Protein AF-A0A7S1P828-F1 (afdb_monomer_lite)

Organism: NCBI:txid1169539

Secondary structure (DSSP, 8-state):
-HHHHHHHHHHHHHTTSSEEEEESPPTTS----------------------TT-----EEEEE--HHHHHHHHHHHHHHHHHHHHHHHHHHHHHHHHHHHH--S---HHHHHHHHHHHHHHHHHHHHHHHHHHHHHHHHHHHHT--

pLDDT: mean 76.93, std 19.79, range [30.31, 95.12]

Radius of gyration: 27.06 Å; chains: 1; bounding box: 61×42×69 Å

Structure (mmCIF, N/CA/C/O backbone):
data_AF-A0A7S1P828-F1
#
_entry.id   AF-A0A7S1P828-F1
#
loop_
_atom_site.group_PDB
_atom_site.id
_atom_site.type_symbol
_atom_site.label_atom_id
_atom_site.label_alt_id
_atom_site.label_comp_id
_atom_site.label_asym_id
_atom_site.label_entity_id
_atom_site.label_seq_id
_atom_site.pdbx_PDB_ins_code
_atom_site.Cartn_x
_atom_site.Cartn_y
_atom_site.Cartn_z
_atom_site.occupancy
_atom_site.B_iso_or_equiv
_atom_site.auth_seq_id
_atom_site.auth_comp_id
_atom_site.auth_asym_id
_atom_site.auth_atom_id
_atom_site.pdbx_PDB_model_num
ATOM 1 N N . PRO A 1 1 ? 26.731 10.125 -5.992 1.00 81.69 1 PRO A N 1
ATOM 2 C CA . PRO A 1 1 ? 28.083 9.565 -6.214 1.00 81.69 1 PRO A CA 1
ATOM 3 C C . PRO A 1 1 ? 27.980 8.165 -6.837 1.00 81.69 1 PRO A C 1
ATOM 5 O O . PRO A 1 1 ? 26.940 7.540 -6.671 1.00 81.69 1 PRO A O 1
ATOM 8 N N . PRO A 1 2 ? 29.013 7.618 -7.497 1.00 85.50 2 PRO A N 1
ATOM 9 C CA . PRO A 1 2 ? 28.901 6.318 -8.172 1.00 85.50 2 PRO A CA 1
ATOM 10 C C . PRO A 1 2 ? 28.429 5.162 -7.269 1.00 85.50 2 PRO A C 1
ATOM 12 O O . PRO A 1 2 ? 27.650 4.320 -7.708 1.00 85.50 2 PRO A O 1
ATOM 15 N N . LYS A 1 3 ? 28.838 5.151 -5.991 1.00 88.94 3 LYS A N 1
ATOM 16 C CA . LYS A 1 3 ? 28.376 4.162 -4.998 1.00 88.94 3 LYS A CA 1
ATOM 17 C C . LYS A 1 3 ? 26.880 4.295 -4.694 1.00 88.94 3 LYS A C 1
ATOM 19 O O . LYS A 1 3 ? 26.150 3.321 -4.829 1.00 88.94 3 LYS A O 1
ATOM 24 N N . THR A 1 4 ? 26.414 5.511 -4.410 1.00 91.31 4 THR A N 1
ATOM 25 C CA . THR A 1 4 ? 25.002 5.776 -4.087 1.00 91.31 4 THR A CA 1
ATOM 26 C C . THR A 1 4 ? 24.076 5.482 -5.269 1.00 91.31 4 THR A C 1
ATOM 28 O O . THR A 1 4 ? 22.980 4.969 -5.089 1.00 91.31 4 THR A O 1
ATOM 31 N N . CYS A 1 5 ? 24.517 5.763 -6.501 1.00 90.12 5 CYS A N 1
ATOM 32 C CA . CYS A 1 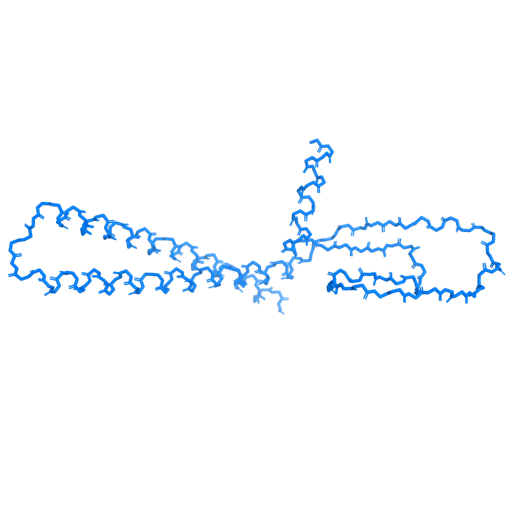5 ? 23.746 5.446 -7.706 1.00 90.12 5 CYS A CA 1
ATOM 33 C C . CYS A 1 5 ? 23.611 3.932 -7.914 1.00 90.12 5 CYS A C 1
ATOM 35 O O . CYS A 1 5 ? 22.550 3.463 -8.312 1.00 90.12 5 CYS A O 1
ATOM 37 N N . ARG A 1 6 ? 24.665 3.159 -7.617 1.00 90.19 6 ARG A N 1
ATOM 38 C CA . ARG A 1 6 ? 24.626 1.694 -7.696 1.00 90.19 6 ARG A CA 1
ATOM 39 C C . ARG A 1 6 ? 23.702 1.091 -6.640 1.00 90.19 6 ARG A C 1
ATOM 41 O O . ARG A 1 6 ? 22.961 0.170 -6.951 1.00 90.19 6 ARG A O 1
ATOM 48 N N . GLU A 1 7 ? 23.732 1.612 -5.419 1.00 92.69 7 GLU A N 1
ATOM 49 C CA . GLU A 1 7 ? 22.830 1.187 -4.341 1.00 92.69 7 GLU A CA 1
ATOM 50 C C . GLU A 1 7 ? 21.365 1.473 -4.687 1.00 92.69 7 GLU A C 1
ATOM 52 O O . GLU A 1 7 ? 20.531 0.576 -4.585 1.00 92.69 7 GLU A O 1
ATOM 57 N N . ALA A 1 8 ? 21.064 2.676 -5.187 1.00 90.56 8 ALA A N 1
ATOM 58 C CA . ALA A 1 8 ? 19.723 3.028 -5.646 1.00 90.56 8 ALA A CA 1
ATOM 59 C C . ALA A 1 8 ? 19.257 2.128 -6.802 1.00 90.56 8 ALA A C 1
ATOM 61 O O . ALA A 1 8 ? 18.133 1.634 -6.786 1.00 90.56 8 ALA A O 1
ATOM 62 N N . LEU A 1 9 ? 20.131 1.855 -7.777 1.00 90.31 9 LEU A N 1
ATOM 63 C CA . LEU A 1 9 ? 19.814 0.961 -8.890 1.00 90.31 9 LEU A CA 1
ATOM 64 C C . LEU A 1 9 ? 19.539 -0.469 -8.413 1.00 90.31 9 LEU A C 1
ATOM 66 O O . LEU A 1 9 ? 18.567 -1.081 -8.842 1.00 90.31 9 LEU A O 1
ATOM 70 N N . ASN A 1 10 ? 20.353 -0.988 -7.493 1.00 90.56 10 ASN A N 1
ATOM 71 C CA . ASN A 1 10 ? 20.128 -2.304 -6.902 1.00 90.56 10 ASN A CA 1
ATOM 72 C C . ASN A 1 10 ? 18.792 -2.366 -6.152 1.00 90.56 10 ASN A C 1
ATOM 74 O O . ASN A 1 10 ? 18.091 -3.366 -6.265 1.00 90.56 10 ASN A O 1
ATOM 78 N N . ALA A 1 11 ? 18.409 -1.306 -5.434 1.00 89.56 11 ALA A N 1
ATOM 79 C CA . ALA A 1 11 ? 17.112 -1.245 -4.766 1.00 89.56 11 ALA A CA 1
ATOM 80 C C . ALA A 1 11 ? 15.947 -1.298 -5.769 1.00 89.56 11 ALA A C 1
ATOM 82 O O . ALA A 1 11 ? 14.994 -2.044 -5.557 1.00 89.56 11 ALA A O 1
ATOM 83 N N . LEU A 1 12 ? 16.042 -0.574 -6.891 1.00 89.25 12 LEU A N 1
ATOM 84 C CA . LEU A 1 12 ? 15.033 -0.624 -7.956 1.00 89.25 12 LEU A CA 1
ATOM 85 C C . LEU A 1 12 ? 14.904 -2.028 -8.558 1.00 89.25 12 LEU A C 1
ATOM 87 O O . LEU A 1 12 ? 13.795 -2.488 -8.800 1.00 89.25 12 LEU A O 1
ATOM 91 N N . LEU A 1 13 ? 16.021 -2.726 -8.761 1.00 90.31 13 LEU A N 1
ATOM 92 C CA . LEU A 1 13 ? 16.027 -4.093 -9.288 1.00 90.31 13 LEU A CA 1
ATOM 93 C C . LEU A 1 13 ? 15.429 -5.103 -8.302 1.00 90.31 13 LEU A C 1
ATOM 95 O O . LEU A 1 13 ? 14.605 -5.924 -8.691 1.00 90.31 13 LEU A O 1
ATOM 99 N N . VAL A 1 14 ? 15.815 -5.030 -7.024 1.00 88.81 14 VAL A N 1
ATOM 100 C CA . VAL A 1 14 ? 15.324 -5.939 -5.972 1.00 88.81 14 VAL A CA 1
ATOM 101 C C . VAL A 1 14 ? 13.824 -5.766 -5.739 1.00 88.81 14 VAL A C 1
ATOM 103 O O . VAL A 1 14 ? 13.121 -6.752 -5.539 1.00 88.81 14 VAL A O 1
ATOM 106 N N . ASN A 1 15 ? 13.325 -4.531 -5.816 1.00 86.62 15 ASN A N 1
ATOM 107 C CA . ASN A 1 15 ? 11.900 -4.234 -5.675 1.00 86.62 15 ASN A CA 1
ATOM 108 C C . ASN A 1 15 ? 11.094 -4.501 -6.960 1.00 86.62 15 ASN A C 1
ATOM 110 O O . ASN A 1 15 ? 9.887 -4.279 -6.972 1.00 86.62 15 ASN A O 1
ATOM 114 N N . GLY A 1 16 ? 11.735 -4.944 -8.048 1.00 87.38 16 GLY A N 1
ATOM 115 C CA . GLY A 1 16 ? 11.073 -5.194 -9.332 1.00 87.38 16 GLY A CA 1
ATOM 116 C C . GLY A 1 16 ? 10.648 -3.927 -10.084 1.00 87.38 16 GLY A C 1
ATOM 117 O O . GLY A 1 16 ? 9.830 -4.002 -10.993 1.00 87.38 16 GLY A O 1
ATOM 118 N N . TRP A 1 17 ? 11.183 -2.758 -9.722 1.00 90.25 17 TRP A N 1
ATOM 119 C CA . TRP A 1 17 ? 10.891 -1.470 -10.371 1.00 90.25 17 TRP A CA 1
ATOM 120 C C . TRP A 1 17 ? 11.726 -1.245 -11.640 1.00 90.25 17 TRP A C 1
ATOM 122 O O . TRP A 1 17 ? 11.456 -0.333 -12.418 1.00 90.25 17 TRP A O 1
ATOM 132 N N . ALA A 1 18 ? 12.755 -2.065 -11.851 1.00 91.06 18 ALA A N 1
ATOM 133 C CA . ALA A 1 18 ? 13.573 -2.083 -13.054 1.00 91.06 18 ALA A CA 1
ATOM 134 C C . ALA A 1 18 ? 13.937 -3.527 -13.427 1.00 91.06 18 ALA A C 1
ATOM 136 O O . ALA A 1 18 ? 14.003 -4.408 -12.571 1.00 91.06 18 ALA A O 1
ATOM 137 N N . ALA A 1 19 ? 14.226 -3.752 -14.705 1.00 88.31 19 ALA A N 1
ATOM 138 C CA . ALA A 1 19 ? 14.676 -5.019 -15.262 1.00 88.31 19 ALA A CA 1
ATOM 139 C C . ALA A 1 19 ? 16.043 -4.861 -15.939 1.00 88.31 19 ALA A C 1
ATOM 141 O O . ALA A 1 19 ? 16.394 -3.782 -16.426 1.00 88.31 19 ALA A O 1
ATOM 142 N N . ILE A 1 20 ? 16.805 -5.954 -16.000 1.00 88.88 20 ILE A N 1
ATOM 143 C CA . ILE A 1 20 ? 18.084 -6.022 -16.714 1.00 88.88 20 ILE A CA 1
ATOM 144 C C . ILE A 1 20 ? 17.888 -6.808 -18.004 1.00 88.88 20 ILE A C 1
ATOM 146 O O . ILE A 1 20 ? 17.368 -7.923 -17.987 1.00 88.88 20 ILE A O 1
ATOM 150 N N . GLN A 1 21 ? 18.338 -6.234 -19.112 1.00 84.31 21 GLN A N 1
ATOM 151 C CA . GLN A 1 21 ? 18.450 -6.909 -20.393 1.00 84.31 21 GLN A CA 1
ATOM 152 C C . GLN A 1 21 ? 19.929 -7.086 -20.743 1.00 84.31 21 GLN A C 1
ATOM 154 O O . GLN A 1 21 ? 20.644 -6.106 -20.959 1.00 84.31 21 GLN A O 1
ATOM 159 N N . ASP A 1 22 ? 20.373 -8.337 -20.827 1.00 81.12 22 ASP A N 1
ATOM 160 C CA . ASP A 1 22 ? 21.729 -8.678 -21.255 1.00 81.12 22 ASP A CA 1
ATOM 161 C C . ASP A 1 22 ? 21.801 -8.692 -22.788 1.00 81.12 22 ASP A C 1
ATOM 163 O O . ASP A 1 22 ? 21.131 -9.483 -23.456 1.00 81.12 22 ASP A O 1
ATOM 167 N N . VAL A 1 23 ? 22.634 -7.824 -23.360 1.00 80.94 23 VAL A N 1
ATOM 168 C CA . VAL A 1 23 ? 22.841 -7.701 -24.808 1.00 80.94 23 VAL A CA 1
ATOM 169 C C . VAL A 1 23 ? 24.232 -8.204 -25.185 1.00 80.94 23 VAL A C 1
ATOM 171 O O . VAL A 1 23 ? 25.220 -7.931 -24.501 1.00 80.94 23 VAL A O 1
ATOM 174 N N . GLY A 1 24 ? 24.316 -8.932 -26.302 1.00 68.44 24 GLY A N 1
ATOM 175 C CA . GLY A 1 24 ? 25.583 -9.419 -26.861 1.00 68.44 24 GLY A CA 1
ATOM 176 C C . GLY A 1 24 ? 26.054 -10.762 -26.302 1.00 68.44 24 GLY A C 1
ATOM 177 O O . GLY A 1 24 ? 27.191 -11.157 -26.545 1.00 68.44 24 GLY A O 1
ATOM 178 N N . ARG A 1 25 ? 25.203 -11.485 -25.569 1.00 63.66 25 ARG A N 1
ATOM 179 C CA . ARG A 1 25 ? 25.506 -12.836 -25.091 1.00 63.66 25 ARG A CA 1
ATOM 180 C C . ARG A 1 25 ? 25.022 -13.877 -26.113 1.00 63.66 25 ARG A C 1
ATOM 182 O O . ARG A 1 25 ? 23.864 -13.798 -26.519 1.00 63.66 25 ARG A O 1
ATOM 189 N N . PRO A 1 26 ? 25.855 -14.840 -26.547 1.00 57.81 26 PRO A N 1
ATOM 190 C CA . PRO A 1 26 ? 25.391 -15.888 -27.448 1.00 57.81 26 PRO A CA 1
ATOM 191 C C . PRO A 1 26 ? 24.292 -16.732 -26.772 1.00 57.81 26 PRO A C 1
ATOM 193 O O . PRO A 1 26 ? 24.406 -17.031 -25.574 1.00 57.81 26 PRO A O 1
ATOM 196 N N . PRO A 1 27 ? 23.232 -17.121 -27.509 1.00 51.06 27 PRO A N 1
ATOM 197 C CA . PRO A 1 27 ? 22.188 -17.994 -26.984 1.00 51.06 27 PRO A CA 1
ATOM 198 C C . PRO A 1 27 ? 22.825 -19.316 -26.531 1.00 51.06 27 PRO A C 1
ATOM 200 O O . PRO A 1 27 ? 23.518 -19.969 -27.304 1.00 51.06 27 PRO A O 1
ATOM 203 N N . GLY A 1 28 ? 22.651 -19.670 -25.254 1.00 56.84 28 GLY A N 1
ATOM 204 C CA . GLY A 1 28 ? 23.285 -20.841 -24.625 1.00 56.84 28 GLY A CA 1
ATOM 205 C C . GLY A 1 28 ? 24.267 -20.513 -23.495 1.00 56.84 28 GLY A C 1
ATOM 206 O O . GLY A 1 28 ? 24.632 -21.395 -22.723 1.00 56.84 28 GLY A O 1
ATOM 207 N N . SER A 1 29 ? 24.646 -19.245 -23.313 1.00 52.88 29 SER A N 1
ATOM 208 C CA . SER A 1 29 ? 25.329 -18.813 -22.091 1.00 52.88 29 SER A CA 1
ATOM 209 C C . SER A 1 29 ? 24.277 -18.545 -21.013 1.00 52.88 29 SER A C 1
ATOM 211 O O . SER A 1 29 ? 23.656 -17.482 -20.997 1.00 52.88 29 SER A O 1
ATOM 213 N N . GLY A 1 30 ? 24.020 -19.553 -20.173 1.00 47.66 30 GLY A N 1
ATOM 214 C CA . GLY A 1 30 ? 22.961 -19.569 -19.162 1.00 47.66 30 GLY A CA 1
ATOM 215 C C . GLY A 1 30 ? 22.767 -18.224 -18.462 1.00 47.66 30 GLY A C 1
ATOM 216 O O . GLY A 1 30 ? 23.650 -17.732 -17.754 1.00 47.66 30 GLY A O 1
ATOM 217 N N . SER A 1 31 ? 21.599 -17.623 -18.684 1.00 45.03 31 SER A N 1
ATOM 218 C CA . SER A 1 31 ? 21.034 -16.638 -17.773 1.00 45.03 31 SER A CA 1
ATOM 219 C C . SER A 1 31 ? 20.828 -17.369 -16.452 1.00 45.03 31 SER A C 1
ATOM 221 O O . SER A 1 31 ? 19.976 -18.252 -16.347 1.00 45.03 31 SER A O 1
ATOM 223 N N . ALA A 1 32 ? 21.672 -17.075 -15.465 1.00 46.09 32 ALA A N 1
ATOM 224 C CA . ALA A 1 32 ? 21.364 -17.444 -14.100 1.00 46.09 32 ALA A CA 1
ATOM 225 C C . ALA A 1 32 ? 20.189 -16.557 -13.689 1.00 46.09 32 ALA A C 1
ATOM 227 O O . ALA A 1 32 ? 20.380 -15.434 -13.226 1.00 46.09 32 ALA A O 1
ATOM 228 N N . GLY A 1 33 ? 18.971 -17.053 -13.909 1.00 40.09 33 GLY A N 1
ATOM 229 C CA . GLY A 1 33 ? 17.811 -16.574 -13.183 1.00 40.09 33 GLY A CA 1
ATOM 230 C C . GLY A 1 33 ? 18.156 -16.671 -11.705 1.00 40.09 33 GLY A C 1
ATOM 231 O O . GLY A 1 33 ? 18.351 -17.762 -11.171 1.00 40.09 33 GLY A O 1
ATOM 232 N N . THR A 1 34 ? 18.328 -15.526 -11.054 1.00 43.25 34 THR A N 1
ATOM 233 C CA . THR A 1 34 ? 18.537 -15.465 -9.613 1.00 43.25 34 THR A CA 1
ATOM 234 C C . THR A 1 34 ? 17.204 -15.748 -8.938 1.00 43.25 34 THR A C 1
ATOM 236 O O . THR A 1 34 ? 16.483 -14.842 -8.531 1.00 43.25 34 THR A O 1
ATOM 239 N N . SER A 1 35 ? 16.863 -17.027 -8.848 1.00 43.34 35 SER A N 1
ATOM 240 C CA . SER A 1 35 ? 15.804 -17.540 -7.992 1.00 43.34 35 SER A CA 1
ATOM 241 C C . SER A 1 35 ? 16.196 -18.942 -7.531 1.00 43.34 35 SER A C 1
ATOM 243 O O . SER A 1 35 ? 16.196 -19.877 -8.326 1.00 43.34 35 SER A O 1
ATOM 245 N N . GLY A 1 36 ? 16.514 -19.076 -6.244 1.00 33.88 36 GLY A N 1
ATOM 246 C CA . GLY A 1 36 ? 16.691 -20.368 -5.576 1.00 33.88 36 GLY A CA 1
ATOM 247 C C . GLY A 1 36 ? 18.141 -20.687 -5.227 1.00 33.88 36 GLY A C 1
ATOM 248 O O . GLY A 1 36 ? 18.969 -20.927 -6.097 1.00 33.88 36 GLY A O 1
ATOM 249 N N . GLY A 1 37 ? 18.448 -20.680 -3.930 1.00 37.59 37 GLY A N 1
ATOM 250 C CA . GLY A 1 37 ? 19.725 -21.153 -3.408 1.00 37.59 37 GLY A CA 1
ATOM 251 C C . GLY A 1 37 ? 19.888 -22.672 -3.484 1.00 37.59 37 GLY A C 1
ATOM 252 O O . GLY A 1 37 ? 18.950 -23.405 -3.781 1.00 37.59 37 GLY A O 1
ATOM 253 N N . GLY A 1 38 ? 21.085 -23.134 -3.126 1.00 31.66 38 GLY A N 1
ATOM 254 C CA . GLY A 1 38 ? 21.361 -24.544 -2.845 1.00 31.66 38 GLY A CA 1
ATOM 255 C C . GLY A 1 38 ? 22.456 -25.119 -3.735 1.00 31.66 38 GLY A C 1
ATOM 256 O O . GLY A 1 38 ? 22.416 -24.997 -4.952 1.00 31.66 38 GLY A O 1
ATOM 257 N N . GLY A 1 39 ? 23.472 -25.700 -3.100 1.00 36.84 39 GLY A N 1
ATOM 258 C CA . GLY A 1 39 ? 24.682 -26.183 -3.749 1.00 36.84 39 GLY A CA 1
ATOM 259 C C . GLY A 1 39 ? 24.479 -27.426 -4.614 1.00 36.84 39 GLY A C 1
ATOM 260 O O . GLY A 1 39 ? 23.580 -28.231 -4.400 1.00 36.84 39 GLY A O 1
ATOM 261 N N . GLY A 1 40 ? 25.392 -27.591 -5.566 1.00 30.31 40 GLY A N 1
ATOM 262 C CA . GLY A 1 40 ? 25.466 -28.753 -6.436 1.00 30.31 40 GLY A CA 1
ATOM 263 C C . GLY A 1 40 ? 26.692 -28.652 -7.330 1.00 30.31 40 GLY A C 1
ATOM 264 O O . GLY A 1 40 ? 26.684 -27.974 -8.349 1.00 30.31 40 GLY A O 1
ATOM 265 N N . THR A 1 41 ? 27.777 -29.294 -6.917 1.00 42.97 41 THR A N 1
ATOM 266 C CA . THR A 1 41 ? 28.971 -29.541 -7.729 1.00 42.97 41 THR A CA 1
ATOM 267 C C . THR A 1 41 ? 28.620 -30.298 -9.010 1.00 42.97 41 THR A C 1
ATOM 269 O O . THR A 1 41 ? 28.122 -31.415 -8.914 1.00 42.97 41 THR A O 1
ATOM 272 N N . GLN A 1 42 ? 29.000 -29.784 -10.182 1.00 37.00 42 GLN A N 1
ATOM 273 C CA . GLN A 1 42 ? 29.268 -30.611 -11.364 1.00 37.00 42 GLN A CA 1
ATOM 274 C C . GLN A 1 42 ? 30.508 -30.079 -12.095 1.00 37.00 42 GLN A C 1
ATOM 276 O O . GLN A 1 42 ? 30.597 -28.911 -12.467 1.00 37.00 42 GLN A O 1
ATOM 281 N N . ARG A 1 43 ? 31.507 -30.958 -12.217 1.00 43.34 43 ARG A N 1
ATOM 282 C CA . ARG A 1 43 ? 32.734 -30.783 -13.001 1.00 43.34 43 ARG A CA 1
ATOM 283 C C . ARG A 1 43 ? 32.534 -31.334 -14.414 1.00 43.34 43 ARG A C 1
ATOM 285 O O . ARG A 1 43 ? 31.829 -32.323 -14.569 1.00 43.34 43 ARG A O 1
ATOM 292 N N . ALA A 1 44 ? 33.349 -30.781 -15.322 1.00 38.47 44 ALA A N 1
ATOM 293 C CA . ALA A 1 44 ? 33.727 -31.260 -16.661 1.00 38.47 44 ALA A CA 1
ATOM 294 C C . ALA A 1 44 ? 32.611 -31.197 -17.720 1.00 38.47 44 ALA A C 1
ATOM 296 O O . ALA A 1 44 ? 31.477 -31.549 -17.449 1.00 38.47 44 ALA A O 1
ATOM 297 N N . GLY A 1 45 ? 32.833 -30.765 -18.958 1.00 32.34 45 GLY A N 1
ATOM 298 C CA . GLY A 1 45 ? 34.047 -30.522 -19.738 1.00 32.34 45 GLY A CA 1
ATOM 299 C C . GLY A 1 45 ? 33.704 -30.862 -21.196 1.00 32.34 45 GLY A C 1
ATOM 300 O O . GLY A 1 45 ? 32.990 -31.835 -21.416 1.00 32.34 45 GLY A O 1
ATOM 301 N N . GLY A 1 46 ? 34.169 -30.078 -22.175 1.00 31.62 46 GLY A N 1
ATOM 302 C CA . GLY A 1 46 ? 34.048 -30.444 -23.594 1.00 31.62 46 GLY A CA 1
ATOM 303 C C . GLY A 1 46 ? 33.850 -29.274 -24.557 1.00 31.62 46 GLY A C 1
ATOM 304 O O . GLY A 1 46 ? 32.736 -28.805 -24.742 1.00 31.62 46 GLY A O 1
ATOM 305 N N . ASP A 1 47 ? 34.962 -28.865 -25.166 1.00 37.09 47 ASP A N 1
ATOM 306 C CA . ASP A 1 47 ? 35.109 -28.292 -26.509 1.00 37.09 47 ASP A CA 1
ATOM 307 C C . ASP A 1 47 ? 34.402 -26.983 -26.894 1.00 37.09 47 ASP A C 1
ATOM 309 O O . ASP A 1 47 ? 33.324 -26.944 -27.477 1.00 37.09 47 ASP A O 1
ATOM 313 N N . ALA A 1 48 ? 35.161 -25.892 -26.758 1.00 38.00 48 ALA A N 1
ATOM 314 C CA . ALA A 1 48 ? 35.076 -24.751 -27.668 1.00 38.00 48 ALA A CA 1
ATOM 315 C C . ALA A 1 48 ? 36.482 -24.362 -28.159 1.00 38.00 48 ALA A C 1
ATOM 317 O O . ALA A 1 48 ? 36.971 -23.253 -27.939 1.00 38.00 48 ALA A O 1
ATOM 318 N N . ALA A 1 49 ? 37.160 -25.295 -28.828 1.00 45.28 49 ALA A N 1
ATOM 319 C CA . ALA A 1 49 ? 38.335 -24.995 -29.637 1.00 45.28 49 ALA A CA 1
ATOM 320 C C . ALA A 1 49 ? 37.895 -24.614 -31.061 1.00 45.28 49 ALA A C 1
ATOM 322 O O . ALA A 1 49 ? 37.858 -25.471 -31.932 1.00 45.28 49 ALA A O 1
ATOM 323 N N . ALA A 1 50 ? 37.531 -23.340 -31.266 1.00 46.28 50 ALA A N 1
ATOM 324 C CA . ALA A 1 50 ? 37.679 -22.559 -32.511 1.00 46.28 50 ALA A CA 1
ATOM 325 C C . ALA A 1 50 ? 36.731 -21.346 -32.509 1.00 46.28 50 ALA A C 1
ATOM 327 O O . ALA A 1 50 ? 35.670 -21.362 -33.120 1.00 46.28 50 ALA A O 1
ATOM 328 N N . ASN A 1 51 ? 37.128 -20.262 -31.841 1.00 43.31 51 ASN A N 1
ATOM 329 C CA . ASN A 1 51 ? 36.791 -18.911 -32.301 1.00 43.31 51 ASN A CA 1
ATOM 330 C C . ASN A 1 51 ? 37.775 -17.901 -31.694 1.00 43.31 51 ASN A C 1
ATOM 332 O O . ASN A 1 51 ? 37.491 -17.183 -30.737 1.00 43.31 51 ASN A O 1
ATOM 336 N N . LYS A 1 52 ? 38.984 -17.860 -32.265 1.00 43.06 52 LYS A N 1
ATOM 337 C CA . LYS A 1 52 ? 39.864 -16.692 -32.153 1.00 43.06 52 LYS A CA 1
ATOM 338 C C . LYS A 1 52 ? 39.149 -15.525 -32.844 1.00 43.06 52 LYS A C 1
ATOM 340 O O . LYS A 1 52 ? 39.088 -15.518 -34.066 1.00 43.06 52 LYS A O 1
ATOM 345 N N . GLY A 1 53 ? 38.616 -14.558 -32.093 1.00 41.53 53 GLY A N 1
AT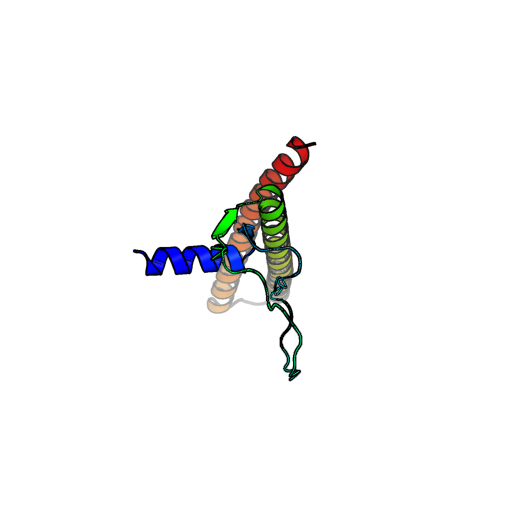OM 346 C CA . GLY A 1 53 ? 38.222 -13.274 -32.695 1.00 41.53 53 GLY A CA 1
ATOM 347 C C . GLY A 1 53 ? 37.120 -12.457 -32.027 1.00 41.53 53 GLY A C 1
ATOM 348 O O . GLY A 1 53 ? 37.030 -11.272 -32.321 1.00 41.53 53 GLY A O 1
ATOM 349 N N . TYR A 1 54 ? 36.322 -13.009 -31.112 1.00 48.94 54 TYR A N 1
ATOM 350 C CA . TYR A 1 54 ? 35.256 -12.233 -30.468 1.00 48.94 54 TYR A CA 1
ATOM 351 C C . TYR A 1 54 ? 35.474 -12.175 -28.960 1.00 48.94 54 TYR A C 1
ATOM 353 O O . TYR A 1 54 ? 35.078 -13.070 -28.222 1.00 48.94 54 TYR A O 1
ATOM 361 N N . THR A 1 55 ? 36.080 -11.089 -28.479 1.00 49.84 55 THR A N 1
ATOM 362 C CA . THR A 1 55 ? 35.819 -10.624 -27.114 1.00 49.84 55 THR A CA 1
ATOM 363 C C . THR A 1 55 ? 34.374 -10.140 -27.094 1.00 49.84 55 THR A C 1
ATOM 365 O O . THR A 1 55 ? 34.091 -8.970 -27.343 1.00 49.84 55 THR A O 1
ATOM 368 N N . THR A 1 56 ? 33.429 -11.058 -26.890 1.00 58.66 56 THR A N 1
ATOM 369 C CA . THR A 1 56 ? 32.009 -10.717 -26.805 1.00 58.66 56 THR A CA 1
ATOM 370 C C . THR A 1 56 ? 31.801 -9.923 -25.518 1.00 58.66 56 THR A C 1
ATOM 372 O O . THR A 1 56 ? 31.616 -10.477 -24.438 1.00 58.66 56 THR A O 1
ATOM 375 N N . LYS A 1 57 ? 31.936 -8.597 -25.608 1.00 67.81 57 LYS A N 1
ATOM 376 C CA . LYS A 1 57 ? 31.578 -7.687 -24.523 1.00 67.81 57 LYS A CA 1
ATOM 377 C C . LYS A 1 57 ? 30.063 -7.773 -24.366 1.00 67.81 57 LYS A C 1
ATOM 379 O O . LYS A 1 57 ? 29.333 -7.353 -25.258 1.00 67.81 57 LYS A O 1
ATOM 384 N N . SER A 1 58 ? 29.608 -8.352 -23.262 1.00 72.19 58 SER A N 1
ATOM 385 C CA . SER A 1 58 ? 28.210 -8.272 -22.849 1.00 72.19 58 SER A CA 1
ATOM 386 C C . SER A 1 58 ? 27.945 -6.908 -22.220 1.00 72.19 58 SER A C 1
ATOM 388 O O . SER A 1 58 ? 28.784 -6.396 -21.473 1.00 72.19 58 SER A O 1
ATOM 390 N N . PHE A 1 59 ? 26.776 -6.337 -22.492 1.00 80.88 59 PHE A N 1
ATOM 391 C CA . PHE A 1 59 ? 26.322 -5.092 -21.880 1.00 80.88 59 PHE A CA 1
ATOM 392 C C . PHE A 1 59 ? 24.969 -5.304 -21.214 1.00 80.88 59 PHE A C 1
ATOM 394 O O . PHE A 1 59 ? 24.096 -5.954 -21.785 1.00 80.88 59 PHE A O 1
ATOM 401 N N . ASN A 1 60 ? 24.798 -4.710 -20.037 1.00 84.88 60 ASN A N 1
ATOM 402 C CA . ASN A 1 60 ? 23.540 -4.740 -19.305 1.00 84.88 60 ASN A CA 1
ATOM 403 C C . ASN A 1 60 ? 22.798 -3.434 -19.580 1.00 84.88 60 ASN A C 1
ATOM 405 O O . ASN A 1 60 ? 23.313 -2.353 -19.282 1.00 84.88 60 ASN A O 1
ATOM 409 N N . ILE A 1 61 ? 21.595 -3.537 -20.136 1.00 87.75 61 ILE A N 1
ATOM 410 C CA . ILE A 1 61 ? 20.683 -2.410 -20.313 1.00 87.75 61 ILE A CA 1
ATOM 411 C C . ILE A 1 61 ? 19.638 -2.478 -19.203 1.00 87.75 61 ILE A C 1
ATOM 413 O O . ILE A 1 61 ? 18.943 -3.480 -19.053 1.00 87.75 61 ILE A O 1
ATOM 417 N N . PHE A 1 62 ? 19.529 -1.410 -18.419 1.00 89.56 62 PHE A N 1
ATOM 418 C CA . PHE A 1 62 ? 18.497 -1.278 -17.396 1.00 89.56 62 PHE A CA 1
ATOM 419 C C . PHE A 1 62 ? 17.253 -0.663 -18.030 1.00 89.56 62 PHE A C 1
ATOM 421 O O . PHE A 1 62 ? 17.336 0.382 -18.673 1.00 89.56 62 PHE A O 1
ATOM 428 N N . THR A 1 63 ? 16.110 -1.317 -17.864 1.00 90.06 63 THR A N 1
ATOM 429 C CA . THR A 1 63 ? 14.829 -0.895 -18.443 1.00 90.06 63 THR A CA 1
ATOM 430 C C . THR A 1 63 ? 13.765 -0.817 -17.358 1.00 90.06 63 THR A C 1
ATOM 432 O O . THR A 1 63 ? 13.826 -1.550 -16.374 1.00 90.06 63 THR A O 1
ATOM 435 N N . VAL A 1 64 ? 12.788 0.072 -17.523 1.00 90.44 64 VAL A N 1
ATOM 436 C CA . VAL A 1 64 ? 11.612 0.163 -16.651 1.00 90.44 64 VAL A CA 1
ATOM 437 C C . VAL A 1 64 ? 10.403 -0.222 -17.485 1.00 90.44 64 VAL A C 1
ATOM 439 O O . VAL A 1 64 ? 10.121 0.409 -18.502 1.00 90.44 64 VAL A O 1
ATOM 442 N N . ARG A 1 65 ? 9.706 -1.280 -17.075 1.00 88.44 65 ARG A N 1
ATOM 443 C CA . ARG A 1 65 ? 8.469 -1.724 -17.720 1.00 88.44 65 ARG A CA 1
ATOM 444 C C . ARG A 1 65 ? 7.302 -1.148 -16.944 1.00 88.44 65 ARG A C 1
ATOM 446 O O . ARG A 1 65 ? 6.862 -1.732 -15.961 1.00 88.44 65 ARG A O 1
ATOM 453 N N . GLU A 1 66 ? 6.849 0.032 -17.351 1.00 85.50 66 GLU A N 1
ATOM 454 C CA . GLU A 1 66 ? 5.890 0.814 -16.564 1.00 85.50 66 GLU A CA 1
ATOM 455 C C . GLU A 1 66 ? 4.622 0.038 -16.185 1.00 85.50 66 GLU A C 1
ATOM 457 O O . GLU A 1 66 ? 4.144 0.194 -15.067 1.00 85.50 66 GLU A O 1
ATOM 462 N N . SER A 1 67 ? 4.097 -0.814 -17.070 1.00 85.19 67 SER A N 1
ATOM 463 C CA . SER A 1 67 ? 2.933 -1.661 -16.780 1.00 85.19 67 SER A CA 1
ATOM 464 C C . SER A 1 67 ? 3.196 -2.644 -15.636 1.00 85.19 67 SER A C 1
ATOM 466 O O . SER A 1 67 ? 2.436 -2.668 -14.671 1.00 85.19 67 SER A O 1
ATOM 468 N N . GLU A 1 68 ? 4.302 -3.389 -15.691 1.00 86.62 68 GLU A N 1
ATOM 469 C CA . GLU A 1 68 ? 4.692 -4.351 -14.651 1.00 86.62 68 GLU A CA 1
ATOM 470 C C . GLU A 1 68 ? 4.939 -3.653 -13.305 1.00 86.62 68 GLU A C 1
ATOM 472 O O . GLU A 1 68 ? 4.492 -4.123 -12.257 1.00 86.62 68 GLU A O 1
ATOM 477 N N . VAL A 1 69 ? 5.599 -2.489 -13.329 1.00 89.69 69 VAL A N 1
ATOM 478 C CA . VAL A 1 69 ? 5.844 -1.694 -12.117 1.00 89.69 69 VAL A CA 1
ATOM 479 C C . VAL A 1 69 ? 4.533 -1.167 -11.537 1.00 89.69 69 VAL A C 1
ATOM 481 O O . VAL A 1 69 ? 4.331 -1.244 -10.327 1.00 89.69 69 VAL A O 1
ATOM 484 N N . ARG A 1 70 ? 3.611 -0.670 -12.372 1.00 87.88 70 ARG A N 1
ATOM 485 C CA . ARG A 1 70 ? 2.289 -0.211 -11.918 1.00 87.88 70 ARG A CA 1
ATOM 486 C C . ARG A 1 70 ? 1.486 -1.336 -11.275 1.00 87.88 70 ARG A C 1
ATOM 488 O O . ARG A 1 70 ? 0.909 -1.118 -10.213 1.00 87.88 70 ARG A O 1
ATOM 495 N N . GLU A 1 71 ? 1.465 -2.527 -11.869 1.00 89.06 71 GLU A N 1
ATOM 496 C CA . GLU A 1 71 ? 0.791 -3.693 -11.283 1.00 89.06 71 GLU A CA 1
ATOM 497 C C . GLU A 1 71 ? 1.390 -4.096 -9.933 1.00 89.06 71 GLU A C 1
ATOM 499 O O . GLU A 1 71 ? 0.651 -4.404 -8.992 1.00 89.06 71 GLU A O 1
ATOM 504 N N . LEU A 1 72 ? 2.720 -4.069 -9.822 1.00 90.19 72 LEU A N 1
ATOM 505 C CA . LEU A 1 72 ? 3.426 -4.365 -8.579 1.00 90.19 72 LEU A CA 1
ATOM 506 C C . LEU A 1 72 ? 3.077 -3.344 -7.490 1.00 90.19 72 LEU A C 1
ATOM 508 O O . LEU A 1 72 ? 2.667 -3.730 -6.396 1.00 90.19 72 LEU A O 1
ATOM 512 N N . VAL A 1 73 ? 3.134 -2.049 -7.813 1.00 90.75 73 VAL A N 1
ATOM 513 C CA . VAL A 1 73 ? 2.753 -0.973 -6.887 1.00 90.75 73 VAL A CA 1
ATOM 514 C C . VAL A 1 73 ? 1.284 -1.100 -6.482 1.00 90.75 73 VAL A C 1
ATOM 516 O O . VAL A 1 73 ? 0.968 -1.018 -5.297 1.00 90.75 73 VAL A O 1
ATOM 519 N N . LEU A 1 74 ? 0.376 -1.360 -7.426 1.00 91.44 74 LEU A N 1
ATOM 520 C CA . LEU A 1 74 ? -1.043 -1.554 -7.127 1.00 91.44 74 LEU A CA 1
ATOM 521 C C . LEU A 1 74 ? -1.255 -2.725 -6.160 1.00 91.44 74 LEU A C 1
ATOM 523 O O . LEU A 1 74 ? -2.021 -2.598 -5.203 1.00 91.44 74 LEU A O 1
ATOM 527 N N . ARG A 1 75 ? -0.561 -3.849 -6.364 1.00 91.94 75 ARG A N 1
ATOM 528 C CA . ARG A 1 75 ? -0.621 -5.010 -5.465 1.00 91.94 75 ARG A CA 1
ATOM 529 C C . ARG A 1 75 ? -0.154 -4.659 -4.052 1.00 91.94 75 ARG A C 1
ATOM 531 O O . ARG A 1 75 ? -0.827 -5.025 -3.086 1.00 91.94 75 ARG A O 1
ATOM 538 N N . ASP A 1 76 ? 0.955 -3.938 -3.925 1.00 92.38 76 ASP A N 1
ATOM 539 C CA . ASP A 1 76 ? 1.514 -3.547 -2.628 1.00 92.38 76 ASP A CA 1
ATOM 540 C C . ASP A 1 76 ? 0.619 -2.546 -1.889 1.00 92.38 76 ASP A C 1
ATOM 542 O O . ASP A 1 76 ? 0.379 -2.686 -0.684 1.00 92.38 76 ASP A O 1
ATOM 546 N N . VAL A 1 77 ? 0.049 -1.579 -2.611 1.00 93.62 77 VAL A N 1
ATOM 547 C CA . VAL A 1 77 ? -0.912 -0.615 -2.061 1.00 93.62 77 VAL A CA 1
ATOM 548 C C . VAL A 1 77 ? -2.186 -1.330 -1.604 1.00 93.62 77 VAL A C 1
ATOM 550 O O . VAL A 1 77 ? -2.639 -1.100 -0.483 1.00 93.62 77 VAL A O 1
ATOM 553 N N . LEU A 1 78 ? -2.732 -2.255 -2.404 1.00 93.44 78 LEU A N 1
ATOM 554 C CA . LEU A 1 78 ? -3.907 -3.053 -2.031 1.00 93.44 78 LEU A CA 1
ATOM 555 C C . LEU A 1 78 ? -3.654 -3.900 -0.779 1.00 93.44 78 LEU A C 1
ATOM 557 O O . LEU A 1 78 ? -4.497 -3.946 0.119 1.00 93.44 78 LEU A O 1
ATOM 561 N N . LYS A 1 79 ? -2.485 -4.542 -0.688 1.00 95.12 79 LYS A N 1
ATOM 562 C CA . LYS A 1 79 ? -2.087 -5.316 0.495 1.00 95.12 79 LYS A CA 1
ATOM 563 C C . LYS A 1 79 ? -1.963 -4.424 1.731 1.00 95.12 79 LYS A C 1
ATOM 565 O O . LYS A 1 79 ? -2.418 -4.797 2.811 1.00 95.12 79 LYS A O 1
ATOM 570 N N . THR A 1 80 ? -1.380 -3.239 1.573 1.00 94.00 80 THR A N 1
ATOM 571 C CA . THR A 1 80 ? -1.236 -2.259 2.658 1.00 94.00 80 THR A CA 1
ATOM 572 C C . THR A 1 80 ? -2.599 -1.768 3.139 1.00 94.00 80 THR A C 1
ATOM 574 O O . THR A 1 80 ? -2.857 -1.778 4.342 1.00 94.00 80 THR A O 1
ATOM 577 N N . ALA A 1 81 ? -3.504 -1.434 2.217 1.00 93.62 81 ALA A N 1
ATOM 578 C CA . ALA A 1 81 ? -4.870 -1.030 2.536 1.00 93.62 81 ALA A CA 1
ATOM 579 C C . ALA A 1 81 ? -5.641 -2.147 3.257 1.00 93.62 81 ALA A C 1
ATOM 581 O O . ALA A 1 81 ? -6.292 -1.891 4.267 1.00 93.62 81 ALA A O 1
ATOM 582 N N . ALA A 1 82 ? -5.523 -3.400 2.805 1.00 94.31 82 ALA A N 1
ATOM 583 C CA . ALA A 1 82 ? 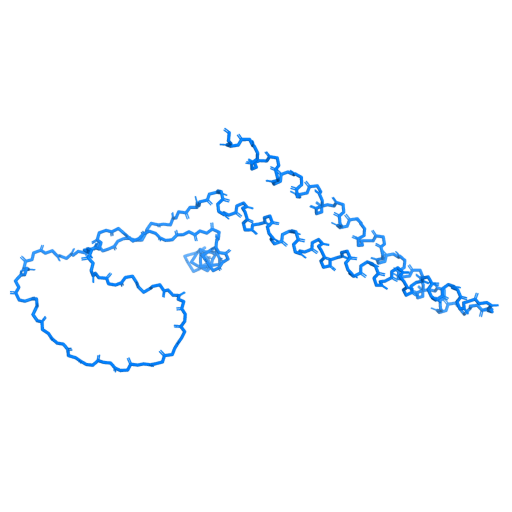-6.148 -4.544 3.471 1.00 94.31 82 ALA A CA 1
ATOM 584 C C . ALA A 1 82 ? -5.639 -4.726 4.912 1.00 94.31 82 ALA A C 1
ATOM 586 O O . ALA A 1 82 ? -6.439 -4.899 5.832 1.00 94.31 82 ALA A O 1
ATOM 587 N N . ASN A 1 83 ? -4.325 -4.617 5.128 1.00 94.00 83 ASN A N 1
ATOM 588 C CA . ASN A 1 83 ? -3.730 -4.700 6.463 1.00 94.00 83 ASN A CA 1
ATOM 589 C C . ASN A 1 83 ? -4.183 -3.551 7.375 1.00 94.00 83 ASN A C 1
ATOM 591 O O . ASN A 1 83 ? -4.484 -3.779 8.546 1.00 94.00 83 ASN A O 1
ATOM 595 N N . MET A 1 84 ? -4.251 -2.323 6.852 1.00 93.94 84 MET A N 1
ATOM 596 C CA . MET A 1 8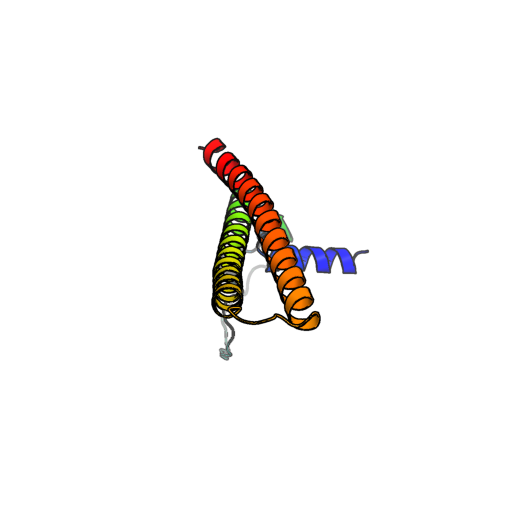4 ? -4.732 -1.166 7.609 1.00 93.94 84 MET A CA 1
ATOM 597 C C . MET A 1 84 ? -6.216 -1.294 7.965 1.00 93.94 84 MET A C 1
ATOM 599 O O . MET A 1 84 ? -6.567 -1.035 9.110 1.00 93.94 84 MET A O 1
ATOM 603 N N . ARG A 1 85 ? -7.066 -1.779 7.048 1.00 94.00 85 ARG A N 1
ATOM 604 C CA . ARG A 1 85 ? -8.486 -2.068 7.327 1.00 94.00 85 ARG A CA 1
ATOM 605 C C . ARG A 1 85 ? -8.655 -3.136 8.401 1.00 94.00 85 ARG A C 1
ATOM 607 O O . ARG A 1 85 ? -9.471 -2.971 9.297 1.00 94.00 85 ARG A O 1
ATOM 614 N N . ALA A 1 86 ? -7.863 -4.207 8.344 1.00 93.88 86 ALA A N 1
ATOM 615 C CA . ALA A 1 86 ? -7.883 -5.245 9.374 1.00 93.88 86 ALA A CA 1
ATOM 616 C C . ALA A 1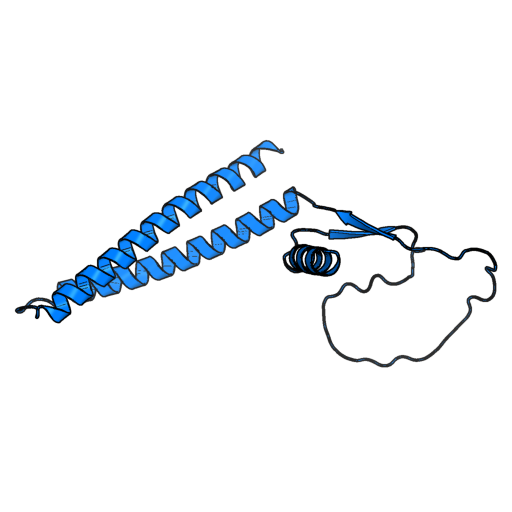 86 ? -7.435 -4.707 10.743 1.00 93.88 86 ALA A C 1
ATOM 618 O O . ALA A 1 86 ? -7.979 -5.101 11.774 1.00 93.88 86 ALA A O 1
ATOM 619 N N . ARG A 1 87 ? -6.454 -3.793 10.763 1.00 92.81 87 ARG A N 1
ATOM 620 C CA . ARG A 1 87 ? -6.028 -3.117 11.993 1.00 92.81 87 ARG A CA 1
ATOM 621 C C . ARG A 1 87 ? -7.121 -2.194 12.525 1.00 92.81 87 ARG A C 1
ATOM 623 O O . ARG A 1 87 ? -7.394 -2.255 13.714 1.00 92.81 87 ARG A O 1
ATOM 630 N N . LEU A 1 88 ? -7.753 -1.410 11.653 1.00 92.38 88 LEU A N 1
ATOM 631 C CA . LEU A 1 88 ? -8.862 -0.527 12.004 1.00 92.38 88 LEU A CA 1
ATOM 632 C C . LEU A 1 88 ? -10.013 -1.322 12.631 1.00 92.38 88 LEU A C 1
ATOM 634 O O . LEU A 1 88 ? -10.351 -1.072 13.775 1.00 92.38 88 LEU A O 1
ATOM 638 N N . ASP A 1 89 ? -10.508 -2.368 11.962 1.00 92.88 89 ASP A N 1
ATOM 639 C CA . ASP A 1 89 ? -11.587 -3.224 12.483 1.00 92.88 89 ASP A CA 1
ATOM 640 C C . ASP A 1 89 ? -11.265 -3.805 13.872 1.00 92.88 89 ASP A C 1
ATOM 642 O O . ASP A 1 89 ? -12.128 -3.890 14.749 1.00 92.88 89 ASP A O 1
ATOM 646 N N . LYS A 1 90 ? -10.000 -4.177 14.103 1.00 91.88 90 LYS A N 1
ATOM 647 C CA . LYS A 1 90 ? -9.542 -4.644 15.413 1.00 91.88 90 LYS A CA 1
ATOM 648 C C . LYS A 1 90 ? -9.577 -3.529 16.466 1.00 91.88 90 LYS A C 1
ATOM 650 O O . LYS A 1 90 ? -10.071 -3.784 17.563 1.00 91.88 90 LYS A O 1
ATOM 655 N N . GLU A 1 91 ? -9.053 -2.344 16.159 1.00 88.56 91 GLU A N 1
ATOM 656 C CA . GLU A 1 91 ? -9.039 -1.190 17.073 1.00 88.56 91 GLU A CA 1
ATOM 657 C C . GLU A 1 91 ? -10.465 -0.710 17.384 1.00 88.56 91 GLU A C 1
ATOM 659 O O . GLU A 1 91 ? -10.819 -0.605 18.558 1.00 88.56 91 GLU A O 1
ATOM 664 N N . SER A 1 92 ? -11.332 -0.563 16.375 1.00 89.38 92 SER A N 1
ATOM 665 C CA . SER A 1 92 ? -12.735 -0.158 16.546 1.00 89.38 92 SER A CA 1
ATOM 666 C C . SER A 1 92 ? -13.499 -1.126 17.455 1.00 89.38 92 SER A C 1
ATOM 668 O O . SER A 1 92 ? -14.231 -0.713 18.356 1.00 89.38 92 SER A O 1
ATOM 670 N N . LYS A 1 93 ? -13.296 -2.444 17.295 1.00 90.69 93 LYS A N 1
ATOM 671 C CA . LYS A 1 93 ? -13.899 -3.459 18.182 1.00 90.69 93 LYS A CA 1
ATOM 672 C C . LYS A 1 93 ? -13.394 -3.350 19.616 1.00 90.69 93 LYS A C 1
ATOM 674 O O . LYS A 1 93 ? -14.171 -3.550 20.554 1.00 90.69 93 LYS A O 1
ATOM 679 N N . GLN A 1 94 ? -12.107 -3.066 19.807 1.00 87.56 94 GLN A N 1
ATOM 680 C CA . GLN A 1 94 ? -11.523 -2.897 21.137 1.00 87.56 94 GLN A CA 1
ATOM 681 C C . GLN A 1 94 ? -12.029 -1.627 21.817 1.00 87.56 94 GLN A C 1
ATOM 683 O O . GLN A 1 94 ? -12.373 -1.685 22.997 1.00 87.56 94 GLN A O 1
ATOM 688 N N . LEU A 1 95 ? -12.125 -0.522 21.077 1.00 85.88 95 LEU A N 1
ATOM 689 C CA . LEU A 1 95 ? -12.706 0.735 21.538 1.00 85.88 95 LEU A CA 1
ATOM 690 C C . LEU A 1 95 ? -14.170 0.557 21.925 1.00 85.88 95 LEU A C 1
ATOM 692 O O . LEU A 1 95 ? -14.534 0.862 23.056 1.00 85.88 95 LEU A O 1
ATOM 696 N N . LEU A 1 96 ? -14.986 -0.041 21.054 1.00 87.06 96 LEU A N 1
ATOM 697 C CA . LEU A 1 96 ? -16.388 -0.328 21.355 1.00 87.06 96 LEU A CA 1
ATOM 698 C C . LEU A 1 96 ? -16.532 -1.217 22.597 1.00 87.06 96 LEU A C 1
ATOM 700 O O . LEU A 1 96 ? -17.366 -0.953 23.457 1.00 87.06 96 LEU A O 1
ATOM 704 N N . THR A 1 97 ? -15.696 -2.251 22.728 1.00 86.56 97 THR A N 1
ATOM 705 C CA . THR A 1 97 ? -15.700 -3.121 23.914 1.00 86.56 97 THR A CA 1
ATOM 706 C C . THR A 1 97 ? -15.315 -2.354 25.181 1.00 86.56 97 THR A C 1
ATOM 708 O O . THR A 1 97 ? -15.880 -2.616 26.240 1.00 86.56 97 THR A O 1
ATOM 711 N N . ALA A 1 98 ? -14.360 -1.426 25.096 1.00 83.94 98 ALA A N 1
ATOM 712 C CA . ALA A 1 98 ? -13.952 -0.597 26.223 1.00 83.94 98 ALA A CA 1
ATOM 713 C C . ALA A 1 98 ? -15.058 0.394 26.622 1.00 83.94 98 ALA A C 1
ATOM 715 O O . ALA A 1 98 ? -15.382 0.481 27.803 1.00 83.94 98 ALA A O 1
ATOM 716 N N . PHE A 1 99 ? -15.709 1.038 25.647 1.00 82.69 99 PHE A N 1
ATOM 717 C CA . PHE A 1 99 ? -16.873 1.897 25.876 1.00 82.69 99 PHE A CA 1
ATOM 718 C C . PHE A 1 99 ? -18.040 1.135 26.513 1.00 82.69 99 PHE A C 1
ATOM 720 O O . PHE A 1 99 ? -18.570 1.577 27.523 1.00 82.69 99 PHE A O 1
ATOM 727 N N . LEU A 1 100 ? -18.405 -0.038 25.985 1.00 83.06 100 LEU A N 1
ATOM 728 C CA . LEU A 1 100 ? -19.510 -0.847 26.518 1.00 83.06 100 LEU A CA 1
ATOM 729 C C . LEU A 1 100 ? -19.229 -1.426 27.912 1.00 83.06 100 LEU A C 1
ATOM 731 O O . LEU A 1 100 ? -20.161 -1.749 28.638 1.00 83.06 100 LEU A O 1
ATOM 735 N N . ARG A 1 101 ? -17.957 -1.603 28.289 1.00 79.56 101 ARG A N 1
ATOM 736 C CA . ARG A 1 101 ? -17.571 -2.025 29.648 1.00 79.56 101 ARG A CA 1
ATOM 737 C C . ARG A 1 101 ? -17.500 -0.859 30.630 1.00 79.56 101 ARG A C 1
ATOM 739 O O . ARG A 1 101 ? -17.484 -1.100 31.837 1.00 79.56 101 ARG A O 1
ATOM 746 N N . SER A 1 102 ? -17.460 0.373 30.132 1.00 71.50 102 SER A N 1
ATOM 747 C CA . SER A 1 102 ? -17.435 1.594 30.929 1.00 71.50 102 SER A CA 1
ATOM 748 C C . SER A 1 102 ? -18.842 1.950 31.432 1.00 71.50 102 SER A C 1
ATOM 750 O O . SER A 1 102 ? -19.430 2.960 31.068 1.00 71.50 102 SER A O 1
ATOM 752 N N . ASP A 1 103 ? -19.409 1.086 32.277 1.00 58.50 103 ASP A N 1
ATOM 753 C CA . ASP A 1 103 ? -20.694 1.316 32.964 1.00 58.50 103 ASP A CA 1
ATOM 754 C C . ASP A 1 103 ? -20.509 1.973 34.352 1.00 58.50 103 ASP A C 1
ATOM 756 O O . ASP A 1 103 ? -21.466 2.206 35.094 1.00 58.50 103 ASP A O 1
ATOM 760 N N . ARG A 1 104 ? -19.268 2.275 34.752 1.00 61.31 104 ARG A N 1
ATOM 761 C CA . ARG A 1 104 ? -18.917 2.884 36.044 1.00 61.31 104 ARG A CA 1
ATOM 762 C C . ARG A 1 104 ? -17.761 3.859 35.873 1.00 61.31 104 ARG A C 1
ATOM 764 O O . ARG A 1 104 ? -16.867 3.587 35.087 1.00 61.31 104 ARG A O 1
ATOM 771 N N . SER A 1 105 ? -17.821 4.957 36.632 1.00 69.00 105 SER A N 1
ATOM 772 C CA . SER A 1 105 ? -16.850 6.063 36.711 1.00 69.00 105 SER A CA 1
ATOM 773 C C . SER A 1 105 ? -15.472 5.730 36.126 1.00 69.00 105 SER A C 1
ATOM 775 O O . SER A 1 105 ? -14.651 5.111 36.807 1.00 69.00 105 SER A O 1
ATOM 777 N N . MET A 1 106 ? -15.245 6.147 34.880 1.00 73.31 106 MET A N 1
ATOM 778 C CA . MET A 1 106 ? -13.926 6.093 34.255 1.00 73.31 106 MET A CA 1
ATOM 779 C C . MET A 1 106 ? -12.942 6.931 35.058 1.00 73.31 106 MET A C 1
ATOM 781 O O . MET A 1 106 ? -13.290 8.020 35.524 1.00 73.31 106 MET A O 1
ATOM 785 N N . THR A 1 107 ? -11.722 6.431 35.211 1.00 81.50 107 THR A N 1
ATOM 786 C CA . THR A 1 107 ? -10.627 7.255 35.725 1.00 81.50 107 THR A CA 1
ATOM 787 C C . THR A 1 107 ? -10.130 8.200 34.629 1.00 81.50 107 THR A C 1
ATOM 789 O O . THR A 1 107 ? -10.287 7.926 33.437 1.00 81.50 107 THR A O 1
ATOM 792 N N . ASP A 1 108 ? -9.497 9.309 35.016 1.00 85.44 108 ASP A N 1
ATOM 793 C CA . ASP A 1 108 ? -8.907 10.249 34.053 1.00 85.44 108 ASP A CA 1
ATOM 794 C C . ASP A 1 108 ? -7.864 9.562 33.144 1.00 85.44 108 ASP A C 1
ATOM 796 O O . ASP A 1 108 ? -7.768 9.874 31.959 1.00 85.44 108 ASP A O 1
ATOM 800 N N . GLU A 1 109 ? -7.145 8.558 33.662 1.00 84.94 109 GLU A N 1
ATOM 801 C CA . GLU A 1 109 ? -6.184 7.748 32.898 1.00 84.94 109 GLU A CA 1
ATOM 802 C C . GLU A 1 109 ? -6.864 6.870 31.830 1.00 84.94 109 GLU A C 1
ATOM 804 O O . GLU A 1 109 ? -6.366 6.734 30.709 1.00 84.94 109 GLU A O 1
ATOM 809 N N . GLU A 1 110 ? -8.017 6.273 32.150 1.00 83.00 110 GLU A N 1
ATOM 810 C CA . GLU A 1 110 ? -8.804 5.482 31.196 1.00 83.00 110 GLU A CA 1
ATOM 811 C C . GLU A 1 110 ? -9.407 6.373 30.105 1.00 83.00 110 GLU A C 1
ATOM 813 O O . GLU A 1 110 ? -9.379 6.011 28.925 1.00 83.00 110 GLU A O 1
ATOM 818 N N . GLN A 1 111 ? -9.877 7.564 30.485 1.00 84.94 111 GLN A N 1
ATOM 819 C CA . GLN A 1 111 ? -10.388 8.577 29.564 1.00 84.94 111 GLN A CA 1
ATOM 820 C C . GLN A 1 111 ? -9.294 9.049 28.590 1.00 84.94 111 GLN A C 1
ATOM 822 O O . GLN A 1 111 ? -9.521 9.108 27.377 1.00 84.94 111 GLN A O 1
ATOM 827 N N . GLU A 1 112 ? -8.089 9.340 29.092 1.00 87.44 112 GLU A N 1
ATOM 828 C CA . GLU A 1 112 ? -6.944 9.724 28.263 1.00 87.44 112 GLU A CA 1
ATOM 829 C C . GLU A 1 112 ? -6.547 8.585 27.310 1.00 87.44 112 GLU A C 1
ATOM 831 O O . GLU A 1 112 ? -6.394 8.807 26.106 1.00 87.44 112 GLU A O 1
ATOM 836 N N . SER A 1 113 ? -6.491 7.341 27.802 1.00 86.69 113 SER A N 1
ATOM 837 C CA . SER A 1 113 ? -6.188 6.165 26.977 1.00 86.69 113 SER A CA 1
ATOM 838 C C . SER A 1 113 ? -7.201 5.948 25.847 1.00 86.69 113 SER A C 1
ATOM 840 O O . SER A 1 113 ? -6.805 5.653 24.714 1.00 86.69 113 SER A O 1
ATOM 842 N N . LEU A 1 114 ? -8.500 6.121 26.116 1.00 86.00 114 LEU A N 1
ATOM 843 C CA . LEU A 1 114 ? -9.545 6.025 25.093 1.00 86.00 114 LEU A CA 1
ATOM 844 C C . LEU A 1 114 ? -9.423 7.130 24.049 1.00 86.00 114 LEU A C 1
ATOM 846 O O . LEU A 1 114 ? -9.481 6.837 22.856 1.00 86.00 114 LEU A O 1
ATOM 850 N N . SER A 1 115 ? -9.191 8.374 24.475 1.00 87.56 115 SER A N 1
ATOM 851 C CA . SER A 1 115 ? -9.009 9.492 23.544 1.00 87.56 115 SER A CA 1
ATOM 852 C C . SER A 1 115 ? -7.797 9.295 22.624 1.00 87.56 115 SER A C 1
ATOM 854 O O . SER A 1 115 ? -7.884 9.542 21.421 1.00 87.56 115 SER A O 1
ATOM 856 N N . ALA A 1 116 ? -6.689 8.762 23.150 1.00 89.50 116 ALA A N 1
ATOM 857 C CA . ALA A 1 116 ? -5.498 8.456 22.364 1.00 89.50 116 ALA A CA 1
ATOM 858 C C . ALA A 1 116 ? -5.753 7.339 21.339 1.00 89.50 116 ALA A C 1
ATOM 860 O O . ALA A 1 116 ? -5.273 7.409 20.206 1.00 89.50 116 ALA A O 1
ATOM 861 N N . ARG A 1 117 ? -6.529 6.316 21.716 1.00 88.19 117 ARG A N 1
ATOM 862 C CA . ARG A 1 117 ? -6.940 5.242 20.801 1.00 88.19 117 ARG A CA 1
ATOM 863 C C . ARG A 1 117 ? -7.880 5.745 19.712 1.00 88.19 117 ARG A C 1
ATOM 865 O O . ARG A 1 117 ? -7.698 5.372 18.560 1.00 88.19 117 ARG A O 1
ATOM 872 N N . GLN A 1 118 ? -8.821 6.619 20.056 1.00 89.31 118 GLN A N 1
ATOM 873 C CA . GLN A 1 118 ? -9.724 7.233 19.086 1.00 89.31 118 GLN A CA 1
ATOM 874 C C . GLN A 1 118 ? -8.957 8.106 18.081 1.00 89.31 118 GLN A C 1
ATOM 876 O O . GLN A 1 118 ? -9.155 7.978 16.879 1.00 89.31 118 GLN A O 1
ATOM 881 N N . LEU A 1 119 ? -7.974 8.889 18.537 1.00 92.12 119 LEU A N 1
ATOM 882 C CA . LEU A 1 119 ? -7.092 9.636 17.635 1.00 92.12 119 LEU A CA 1
ATOM 883 C C . LEU A 1 119 ? -6.302 8.712 16.687 1.00 92.12 119 LEU A C 1
ATOM 885 O O . LEU A 1 119 ? -6.094 9.044 15.519 1.00 92.12 119 LEU A O 1
ATOM 889 N N . ALA A 1 120 ? -5.840 7.557 17.173 1.00 89.25 120 ALA A N 1
ATOM 890 C CA . ALA A 1 120 ? -5.139 6.577 16.344 1.00 89.25 120 ALA A CA 1
ATOM 891 C C . ALA A 1 120 ? -6.064 5.904 15.309 1.00 89.25 120 ALA A C 1
ATOM 893 O O . ALA A 1 120 ? -5.610 5.581 14.206 1.00 89.25 120 ALA A O 1
ATOM 894 N N . GLU A 1 121 ? -7.340 5.709 15.650 1.00 91.75 121 GLU A N 1
ATOM 895 C CA . GLU A 1 121 ? -8.397 5.250 14.742 1.00 91.75 121 GLU A CA 1
ATOM 896 C C . GLU A 1 121 ? -8.636 6.272 13.618 1.00 91.75 121 GLU A C 1
ATOM 898 O O . GLU A 1 121 ? -8.504 5.930 12.442 1.00 91.75 121 GLU A O 1
ATOM 903 N N . ASP A 1 122 ? -8.832 7.546 13.965 1.00 92.06 122 ASP A N 1
ATOM 904 C CA . ASP A 1 122 ? -9.042 8.632 12.998 1.00 92.06 122 ASP A CA 1
ATOM 905 C C . ASP A 1 122 ? -7.850 8.781 12.031 1.00 92.06 122 ASP A C 1
ATOM 907 O O . ASP A 1 122 ? -8.003 8.974 10.819 1.00 92.06 122 ASP A O 1
ATOM 911 N N . GLN A 1 123 ? -6.621 8.655 12.546 1.00 92.81 123 GLN A N 1
ATOM 912 C CA . GLN A 1 123 ? -5.411 8.668 11.717 1.00 92.81 123 GLN A CA 1
ATOM 913 C C . GLN A 1 123 ? -5.374 7.488 10.739 1.00 92.81 123 GLN A C 1
ATOM 915 O O . GLN A 1 123 ? -4.984 7.653 9.579 1.00 92.81 123 GLN A O 1
ATOM 920 N N . LEU A 1 124 ? -5.780 6.297 11.184 1.00 91.50 124 LEU A N 1
ATOM 921 C CA . LEU A 1 124 ? -5.872 5.110 10.337 1.00 91.50 124 LEU A CA 1
ATOM 922 C C . LEU A 1 124 ? -6.886 5.291 9.208 1.00 91.50 124 LEU A C 1
ATOM 924 O O . LEU A 1 124 ? -6.570 4.962 8.062 1.00 91.50 124 LEU A O 1
ATOM 928 N N . GLU A 1 125 ? -8.061 5.842 9.503 1.00 92.69 125 GLU A N 1
ATOM 929 C CA . GLU A 1 125 ? -9.075 6.155 8.493 1.00 92.69 125 GLU A CA 1
ATOM 930 C C . GLU A 1 125 ? -8.556 7.161 7.463 1.00 92.69 125 GLU A C 1
ATOM 932 O O . GLU A 1 125 ? -8.667 6.943 6.253 1.00 92.69 125 GLU A O 1
ATOM 937 N N . CYS A 1 126 ? -7.896 8.224 7.925 1.00 94.50 126 CYS A N 1
ATOM 938 C CA . CYS A 1 126 ? -7.285 9.217 7.048 1.00 94.50 126 CYS A CA 1
ATOM 939 C C . CYS A 1 126 ? -6.230 8.591 6.117 1.00 94.50 126 CYS A C 1
ATOM 941 O O . CYS A 1 126 ? -6.198 8.869 4.914 1.00 94.50 126 CYS A O 1
ATOM 943 N N . HIS A 1 127 ? -5.373 7.703 6.628 1.00 93.06 127 HIS A N 1
ATOM 944 C CA . HIS A 1 127 ? -4.405 6.984 5.796 1.00 93.06 127 HIS A CA 1
ATOM 945 C C . HIS A 1 127 ? -5.075 6.044 4.787 1.00 93.06 127 HIS A C 1
ATOM 947 O O . HIS A 1 127 ? -4.626 5.969 3.640 1.00 93.06 127 HIS A O 1
ATOM 953 N N . LEU A 1 128 ? -6.164 5.375 5.169 1.00 93.81 128 LEU A N 1
ATOM 954 C CA . LEU A 1 128 ? -6.940 4.531 4.262 1.00 93.81 128 LEU A CA 1
ATOM 955 C C . LEU A 1 128 ? -7.560 5.332 3.115 1.00 93.81 128 LEU A C 1
ATOM 957 O O . LEU A 1 128 ? -7.459 4.897 1.970 1.00 93.81 128 LEU A O 1
ATOM 961 N N . LEU A 1 129 ? -8.097 6.525 3.380 1.00 94.19 129 LEU A N 1
ATOM 962 C CA . LEU A 1 129 ? -8.625 7.410 2.334 1.00 94.19 129 LEU A CA 1
ATOM 963 C C . LEU A 1 129 ? -7.549 7.800 1.309 1.00 94.19 129 LEU A C 1
ATOM 965 O O . LEU A 1 129 ? -7.796 7.796 0.100 1.00 94.19 129 LEU A O 1
ATOM 969 N N . HIS A 1 130 ? -6.330 8.095 1.769 1.00 93.69 130 HIS A N 1
ATOM 970 C CA . HIS A 1 130 ? -5.205 8.386 0.876 1.00 93.69 130 HIS A CA 1
ATOM 971 C C . HIS A 1 130 ? -4.798 7.169 0.032 1.00 93.69 130 HIS A C 1
ATOM 973 O O . HIS A 1 130 ? -4.507 7.310 -1.163 1.00 93.69 130 HIS A O 1
ATOM 979 N N . LEU A 1 131 ? -4.792 5.972 0.626 1.00 92.88 131 LEU A N 1
ATOM 980 C CA . LEU A 1 131 ? -4.517 4.734 -0.104 1.00 92.88 131 LEU A CA 1
ATOM 981 C C . LEU A 1 131 ? -5.608 4.437 -1.135 1.00 92.88 131 LEU A C 1
ATOM 983 O O . LEU A 1 131 ? -5.276 4.120 -2.273 1.00 92.88 131 LEU A O 1
ATOM 987 N N . ASP A 1 132 ? -6.883 4.614 -0.792 1.00 93.06 132 ASP A N 1
ATOM 988 C CA . ASP A 1 132 ? -8.000 4.397 -1.715 1.00 93.06 132 ASP A CA 1
ATOM 989 C C . ASP A 1 132 ? -7.953 5.359 -2.908 1.00 93.06 132 ASP A C 1
ATOM 991 O O . ASP A 1 132 ? -8.118 4.930 -4.053 1.00 93.06 132 ASP A O 1
ATOM 995 N N . LYS A 1 133 ? -7.599 6.632 -2.684 1.00 93.88 133 LYS A N 1
ATOM 996 C CA . LYS A 1 133 ? -7.333 7.581 -3.778 1.00 93.88 133 LYS A CA 1
ATOM 997 C C . LYS A 1 133 ? -6.189 7.110 -4.680 1.00 93.88 133 LYS A C 1
ATOM 999 O O . LYS A 1 133 ? -6.283 7.213 -5.901 1.00 93.88 133 LYS A O 1
ATOM 1004 N N . THR A 1 134 ? -5.116 6.582 -4.094 1.00 91.25 134 THR A N 1
ATOM 1005 C CA . THR A 1 134 ? -3.965 6.060 -4.849 1.00 91.25 134 THR A CA 1
ATOM 1006 C C . THR A 1 134 ? -4.355 4.829 -5.672 1.00 91.25 134 THR A C 1
ATOM 1008 O O . THR A 1 134 ? -3.973 4.722 -6.835 1.00 91.25 134 THR A O 1
ATOM 1011 N N . ILE A 1 135 ? -5.167 3.930 -5.107 1.00 92.81 135 ILE A N 1
ATOM 1012 C CA . ILE A 1 135 ? -5.699 2.747 -5.798 1.00 92.81 135 ILE A CA 1
ATOM 1013 C C . ILE A 1 135 ? -6.553 3.156 -6.996 1.00 92.81 135 ILE A C 1
ATOM 1015 O O . ILE A 1 135 ? -6.401 2.561 -8.059 1.00 92.81 135 ILE A O 1
ATOM 1019 N N . LEU A 1 136 ? -7.432 4.152 -6.839 1.00 91.75 136 LEU A N 1
ATOM 1020 C CA . LEU A 1 136 ? -8.269 4.652 -7.933 1.00 91.75 136 LEU A CA 1
ATOM 1021 C C . LEU A 1 136 ? -7.413 5.158 -9.094 1.00 91.75 136 LEU A C 1
ATOM 1023 O O . LEU A 1 136 ? -7.581 4.688 -10.212 1.00 91.75 136 LEU A O 1
ATOM 1027 N N . ILE A 1 137 ? -6.423 6.008 -8.807 1.00 88.88 137 ILE A N 1
ATOM 1028 C CA . ILE A 1 137 ? -5.496 6.516 -9.826 1.00 88.88 137 ILE A CA 1
ATOM 1029 C C . ILE A 1 137 ? -4.801 5.351 -10.543 1.00 88.88 137 ILE A C 1
ATOM 1031 O O . ILE A 1 137 ? -4.823 5.271 -11.766 1.00 88.88 137 ILE A O 1
ATOM 1035 N N . LEU A 1 138 ? -4.216 4.410 -9.798 1.00 86.56 138 LEU A N 1
ATOM 1036 C CA . LEU A 1 138 ? -3.498 3.278 -10.393 1.00 86.56 138 LEU A CA 1
ATOM 1037 C C . LEU A 1 138 ? -4.410 2.369 -11.236 1.00 86.56 138 LEU A C 1
ATOM 1039 O O . LEU A 1 138 ? -3.965 1.838 -12.251 1.00 86.56 138 LEU A O 1
ATOM 1043 N N . LYS A 1 139 ? -5.678 2.199 -10.844 1.00 87.50 139 LYS A N 1
ATOM 1044 C CA . LYS A 1 139 ? -6.661 1.423 -11.611 1.00 87.50 139 LYS A CA 1
ATOM 1045 C C . LYS A 1 139 ? -7.104 2.141 -12.881 1.00 87.50 139 LYS A C 1
ATOM 1047 O O . LYS A 1 139 ? -7.157 1.487 -13.920 1.00 87.50 139 LYS A O 1
ATOM 1052 N N . ASP A 1 140 ? -7.381 3.440 -12.816 1.00 85.94 140 ASP A N 1
ATOM 1053 C CA . ASP A 1 140 ? -7.814 4.232 -13.974 1.00 85.94 140 ASP A CA 1
ATOM 1054 C C . ASP A 1 140 ? -6.744 4.230 -15.073 1.00 85.94 140 ASP A C 1
ATOM 1056 O O . ASP A 1 140 ? -7.047 4.036 -16.249 1.00 85.94 140 ASP A O 1
ATOM 1060 N N . PHE A 1 141 ? -5.468 4.338 -14.691 1.00 75.19 141 PHE A N 1
ATOM 1061 C CA . PHE A 1 141 ? -4.353 4.239 -15.636 1.00 75.19 141 PHE A CA 1
ATOM 1062 C C . PHE A 1 141 ? -4.234 2.862 -16.300 1.00 75.19 141 PHE A C 1
ATOM 1064 O O . PHE A 1 14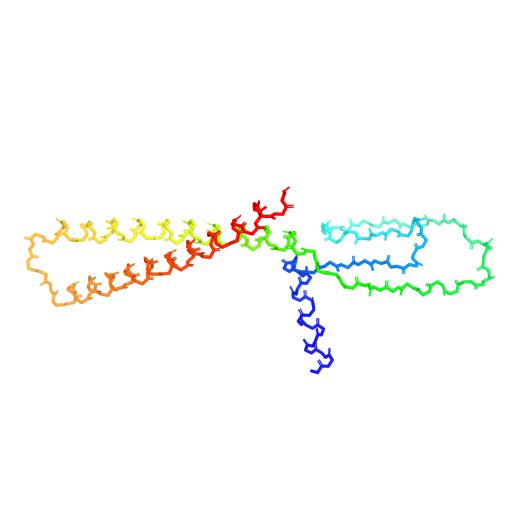1 ? -3.819 2.793 -17.453 1.00 75.19 141 PHE A O 1
ATOM 1071 N N . ASN A 1 142 ? -4.601 1.777 -15.614 1.00 69.56 142 ASN A N 1
ATOM 1072 C CA . ASN A 1 142 ? -4.576 0.438 -16.207 1.00 69.56 142 ASN A CA 1
ATOM 1073 C C . ASN A 1 142 ? -5.725 0.206 -17.203 1.00 69.56 142 ASN A C 1
ATOM 1075 O O . ASN A 1 142 ? -5.539 -0.561 -18.135 1.00 69.56 142 ASN A O 1
ATOM 1079 N N . HIS A 1 143 ? -6.874 0.877 -17.046 1.00 63.88 143 HIS A N 1
ATOM 1080 C CA . HIS A 1 143 ? -8.009 0.755 -17.978 1.00 63.88 143 HIS A CA 1
ATOM 1081 C C . HIS A 1 143 ? -7.897 1.679 -19.203 1.00 63.88 143 HIS A C 1
ATOM 1083 O O . HIS A 1 143 ? -8.645 1.513 -20.156 1.00 63.88 143 HIS A O 1
ATOM 1089 N N . SER A 1 144 ? -6.990 2.661 -19.180 1.00 58.81 144 SER A N 1
ATOM 1090 C CA . SER A 1 144 ? -6.780 3.637 -20.265 1.00 58.81 144 SER A CA 1
ATOM 1091 C C . SER A 1 144 ? -5.772 3.165 -21.332 1.00 58.81 144 SER A C 1
ATOM 1093 O O . SER A 1 144 ? -5.467 3.893 -22.273 1.00 58.81 144 SER A O 1
ATOM 1095 N N . ILE A 1 145 ? -5.188 1.974 -21.155 1.00 53.19 145 ILE A N 1
ATOM 1096 C CA . ILE A 1 145 ? -4.119 1.429 -22.014 1.00 53.19 145 ILE A CA 1
ATOM 1097 C C . ILE A 1 145 ? -4.623 0.291 -22.928 1.00 53.19 145 ILE A C 1
ATOM 1099 O O . ILE A 1 145 ? -3.898 -0.100 -23.843 1.00 53.19 145 ILE A O 1
ATOM 1103 N N . ASP A 1 146 ? -5.863 -0.168 -22.735 1.00 46.81 146 ASP A N 1
ATOM 1104 C CA . ASP A 1 146 ? -6.592 -1.065 -23.650 1.00 46.81 146 ASP A CA 1
ATOM 1105 C C . ASP A 1 146 ? -7.494 -0.268 -24.611 1.00 46.81 146 ASP A C 1
ATOM 1107 O O . ASP A 1 146 ? -7.625 -0.689 -25.786 1.00 46.81 146 ASP A O 1
#

Sequence (146 aa):
PPKTCREALNALLVNGWAAIQDVGRPPGSGSAGTSGGGGGTQRAGGDAAANKGYTTKSFNIFTVRESEVRELVLRDVLKTAANMRARLDKESKQLLTAFLRSDRSMTDEEQESLSARQLAEDQLECHLLHLDKTILILKDFNHSID

Foldseek 3Di:
DVVVVVVVLVVCVVLVQKDKDKPQDPPPPDDPPPDDDDDDDDDDDDDDPDDDDDPRDIDIDIGGPPVRNLVSVLVVLVVVLVVLVVVLVVLVVVLVVLVVVPPDDDDPVSVVVSVVSVVVSVVSVVVSVVSVVVNVVSVVVVVVVD